Protein AF-A0A1I7VT46-F1 (afdb_monomer)

Organism: Loa loa (NCBI:txid7209)

Radius of gyration: 21.42 Å; Cα contacts (8 Å, |Δi|>4): 167; chains: 1; bounding box: 35×60×68 Å

Nearest PDB structures (foldseek):
  8or4-assembly1_E  TM=3.337E-01  e=1.269E-01  Homo sapiens
  5cew-assembly1_A  TM=6.149E-01  e=1.526E+00  Mycobacterium tuberculosis H37Rv
  3k9e-assembly1_A  TM=3.534E-01  e=1.626E+00  Escherichia coli O6
  3pl2-assembly1_B  TM=3.769E-01  e=2.541E+00  Corynebacterium glutamicum

Structure (mmCIF, N/CA/C/O backbone):
data_AF-A0A1I7VT46-F1
#
_entry.id   AF-A0A1I7VT46-F1
#
loop_
_atom_site.group_PDB
_atom_site.id
_atom_site.type_symbol
_atom_site.label_atom_id
_atom_site.label_alt_id
_atom_site.label_comp_id
_atom_site.label_asym_id
_atom_site.label_entity_id
_atom_site.label_seq_id
_atom_site.pdbx_PDB_ins_code
_atom_site.Cartn_x
_atom_site.Cartn_y
_atom_site.Cartn_z
_atom_site.occupancy
_atom_site.B_iso_or_equiv
_atom_site.auth_seq_id
_atom_site.auth_comp_id
_atom_site.auth_asym_id
_atom_site.auth_atom_id
_atom_site.pdbx_PDB_model_num
ATOM 1 N N . MET A 1 1 ? -5.551 48.303 52.248 1.00 39.03 1 MET A N 1
ATOM 2 C CA . MET A 1 1 ? -4.304 47.550 51.986 1.00 39.03 1 MET A CA 1
ATOM 3 C C . MET A 1 1 ? -4.508 46.116 52.467 1.00 39.03 1 MET A C 1
ATOM 5 O O . MET A 1 1 ? -5.071 45.956 53.541 1.00 39.03 1 MET A O 1
ATOM 9 N N . LYS A 1 2 ? -4.059 45.133 51.670 1.00 34.34 2 LYS A N 1
ATOM 10 C CA . LYS A 1 2 ? -4.226 43.661 51.768 1.00 34.34 2 LYS A CA 1
ATOM 11 C C . LYS A 1 2 ? -5.491 43.071 51.121 1.00 34.34 2 LYS A C 1
ATOM 13 O O . LYS A 1 2 ? -6.480 42.771 51.776 1.00 34.34 2 LYS A O 1
ATOM 18 N N . LEU A 1 3 ? -5.381 42.853 49.808 1.00 32.62 3 LEU A N 1
ATOM 19 C CA . LEU A 1 3 ? -6.110 41.829 49.060 1.00 32.62 3 LEU A CA 1
ATOM 20 C C . LEU A 1 3 ? -5.346 40.506 49.223 1.00 32.62 3 LEU A C 1
ATOM 22 O O . LEU A 1 3 ? -4.227 40.393 48.732 1.00 32.62 3 LEU A O 1
ATOM 26 N N . ASN A 1 4 ? -5.936 39.525 49.904 1.00 40.62 4 ASN A N 1
ATOM 27 C CA . ASN A 1 4 ? -5.492 38.129 49.879 1.00 40.62 4 ASN A CA 1
ATOM 28 C C . ASN A 1 4 ? -6.564 37.311 49.151 1.00 40.62 4 ASN A C 1
ATOM 30 O O . ASN A 1 4 ? -7.412 36.675 49.768 1.00 40.62 4 ASN A O 1
ATOM 34 N N . GLY A 1 5 ? -6.546 37.377 47.822 1.00 38.12 5 GLY A N 1
ATOM 35 C CA . GLY A 1 5 ? -7.282 36.464 46.957 1.00 38.12 5 GLY A CA 1
ATOM 36 C C . GLY A 1 5 ? -6.298 35.448 46.406 1.00 38.12 5 GLY A C 1
ATOM 37 O O . GLY A 1 5 ? -5.604 35.729 45.433 1.00 38.12 5 GLY A O 1
ATOM 38 N N . GLY A 1 6 ? -6.189 34.294 47.064 1.00 34.56 6 GLY A N 1
ATOM 39 C CA . GLY A 1 6 ? -5.425 33.168 46.546 1.00 34.56 6 GLY A CA 1
ATOM 40 C C . GLY A 1 6 ? -6.018 32.727 45.213 1.00 34.56 6 GLY A C 1
ATOM 41 O O . GLY A 1 6 ? -7.062 32.079 45.182 1.00 34.56 6 GLY A O 1
ATOM 42 N N . ASN A 1 7 ? -5.353 33.082 44.114 1.00 38.16 7 ASN A N 1
ATOM 43 C CA . ASN A 1 7 ? -5.620 32.504 42.807 1.00 38.16 7 ASN A CA 1
ATOM 44 C C . ASN A 1 7 ? -5.258 31.020 42.882 1.00 38.16 7 ASN A C 1
ATOM 46 O O . ASN A 1 7 ? -4.094 30.637 42.745 1.00 38.16 7 ASN A O 1
ATOM 50 N N . LYS A 1 8 ? -6.270 30.180 43.124 1.00 44.75 8 LYS A N 1
ATOM 51 C CA . LYS A 1 8 ? -6.210 28.757 42.803 1.00 44.75 8 LYS A CA 1
ATOM 52 C C . LYS A 1 8 ? -5.892 28.667 41.317 1.00 44.75 8 LYS A C 1
ATOM 54 O O . LYS A 1 8 ? -6.753 28.883 40.470 1.00 44.75 8 LYS A O 1
ATOM 59 N N . LYS A 1 9 ? -4.623 28.391 41.026 1.00 44.84 9 LYS A N 1
ATOM 60 C CA . LYS A 1 9 ? -4.156 27.898 39.737 1.00 44.84 9 LYS A CA 1
ATOM 61 C C . LYS A 1 9 ? -5.082 26.730 39.392 1.00 44.84 9 LYS A C 1
ATOM 63 O O . LYS A 1 9 ? -5.059 25.721 40.095 1.00 44.84 9 LYS A O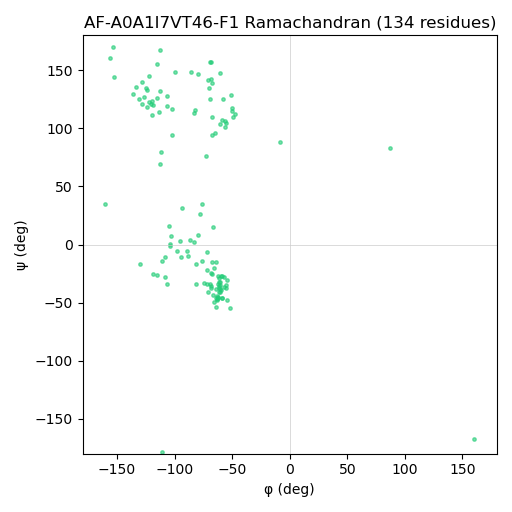 1
ATOM 68 N N . LEU A 1 10 ? -5.954 26.905 38.396 1.00 39.41 10 LEU A N 1
ATOM 69 C CA . LEU A 1 10 ? -6.647 25.783 37.779 1.00 39.41 10 LEU A CA 1
ATOM 70 C C . LEU A 1 10 ? -5.539 24.849 37.302 1.00 39.41 10 LEU A C 1
ATOM 72 O O . LEU A 1 10 ? -4.791 25.179 36.380 1.00 39.41 10 LEU A O 1
ATOM 76 N N . LEU A 1 11 ? -5.373 23.742 38.020 1.00 40.22 11 L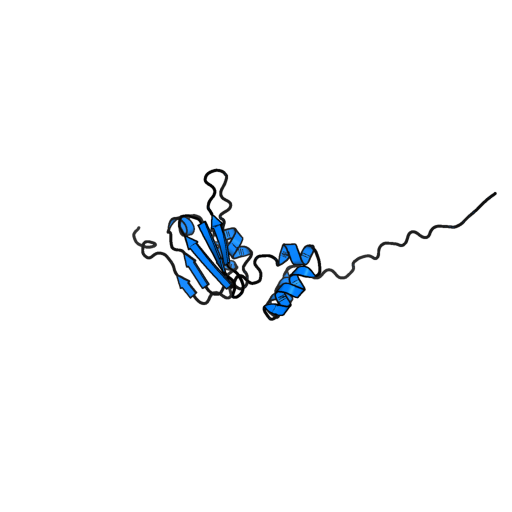EU A N 1
ATOM 77 C CA . LEU A 1 11 ? -4.582 22.619 37.565 1.00 40.22 11 LEU A CA 1
ATOM 78 C C . LEU A 1 11 ? -5.236 22.198 36.255 1.00 40.22 11 LEU A C 1
ATOM 80 O O . LEU A 1 11 ? -6.373 21.729 36.243 1.00 40.22 11 LEU A O 1
ATOM 84 N N . VAL A 1 12 ? -4.546 22.499 35.155 1.00 47.22 12 VAL A N 1
ATOM 85 C CA . VAL A 1 12 ? -4.816 21.923 33.843 1.00 47.22 12 VAL A CA 1
ATOM 86 C C . VAL A 1 12 ? -4.931 20.428 34.091 1.00 47.22 12 VAL A C 1
ATOM 88 O O . VAL A 1 12 ? -3.974 19.818 34.566 1.00 47.22 12 VAL A O 1
ATOM 91 N N . GLY A 1 13 ? -6.145 19.907 33.911 1.00 44.34 13 GLY A N 1
ATOM 92 C CA . GLY A 1 13 ? -6.470 18.527 34.219 1.00 44.34 13 GLY A CA 1
ATOM 93 C C . GLY A 1 13 ? -5.454 17.608 33.564 1.00 44.34 13 GLY A C 1
ATOM 94 O O . GLY A 1 13 ? -5.164 17.742 32.375 1.00 44.34 13 GLY A O 1
ATOM 95 N N . GLU A 1 14 ? -4.898 16.708 34.367 1.00 43.56 14 GLU A N 1
ATOM 96 C CA . GLU A 1 14 ? -4.127 15.573 33.887 1.00 43.56 14 GLU A CA 1
ATOM 97 C C . GLU A 1 14 ? -4.960 14.864 32.812 1.00 43.56 14 GLU A C 1
ATOM 99 O O . GLU A 1 14 ? -6.079 14.412 33.069 1.00 43.56 14 GLU A O 1
ATOM 104 N N . SER A 1 15 ? -4.460 14.827 31.577 1.00 53.44 15 SER A N 1
ATOM 105 C CA . SER A 1 15 ? -5.112 14.139 30.466 1.00 53.44 15 SER A CA 1
ATOM 106 C C . SER A 1 15 ? -4.971 12.623 30.646 1.00 53.44 15 SER A C 1
ATOM 108 O O . SER A 1 15 ? -4.156 11.984 29.986 1.00 53.44 15 SER A O 1
ATOM 110 N N . HIS A 1 16 ? -5.758 12.047 31.555 1.00 48.03 16 HIS A N 1
ATOM 111 C CA . HIS A 1 16 ? -5.786 10.615 31.900 1.00 48.03 16 HIS A CA 1
ATOM 112 C C . HIS A 1 16 ? -6.513 9.733 30.867 1.00 48.03 16 HIS A C 1
ATOM 114 O O . HIS A 1 16 ? -7.185 8.772 31.224 1.00 48.03 16 HIS A O 1
ATOM 120 N N . GLY A 1 17 ? -6.430 10.043 29.573 1.00 58.44 17 GLY A N 1
ATOM 121 C CA . GLY A 1 17 ? -7.267 9.352 28.584 1.00 58.44 17 GLY A CA 1
ATOM 122 C C . GLY A 1 17 ? -6.793 9.438 27.144 1.00 58.44 17 GLY A C 1
ATOM 123 O O . GLY A 1 17 ? -7.624 9.540 26.246 1.00 58.44 17 GLY A O 1
ATOM 124 N N . MET A 1 18 ? -5.481 9.447 26.903 1.00 73.75 18 MET A N 1
ATOM 125 C CA . MET A 1 18 ? -4.974 9.350 25.536 1.00 73.75 18 MET A CA 1
ATOM 126 C C . MET A 1 18 ? -4.953 7.875 25.121 1.00 73.75 18 MET A C 1
ATOM 128 O O . MET A 1 18 ? -4.252 7.073 25.732 1.00 73.75 18 MET A O 1
ATOM 132 N N . LEU A 1 19 ? -5.760 7.521 24.118 1.00 83.06 19 LEU A N 1
ATOM 133 C CA . LEU A 1 19 ? -5.673 6.218 23.455 1.00 83.06 19 LEU A CA 1
ATOM 134 C C . LEU A 1 19 ? -4.281 6.061 22.830 1.00 83.06 19 LEU A C 1
ATOM 136 O O . LEU A 1 19 ? -3.694 7.056 22.398 1.00 83.06 19 LEU A O 1
ATOM 140 N N . SER A 1 20 ? -3.766 4.831 22.775 1.00 86.56 20 SER A N 1
ATOM 141 C CA . SER A 1 20 ? -2.521 4.558 22.052 1.00 86.56 20 SER A CA 1
ATOM 142 C C . SER A 1 20 ? -2.731 4.710 20.544 1.00 86.56 20 SER A C 1
ATOM 144 O O . SER A 1 20 ? -3.860 4.584 20.061 1.00 86.56 20 SER A O 1
ATOM 146 N N . ASP A 1 21 ? -1.656 4.956 19.794 1.00 80.81 21 ASP A N 1
ATOM 147 C CA . ASP A 1 21 ? -1.724 5.088 18.334 1.00 80.81 21 ASP A CA 1
ATOM 148 C C . ASP A 1 21 ? -2.256 3.803 17.682 1.00 80.81 21 ASP A C 1
ATOM 150 O O . ASP A 1 21 ? -3.043 3.873 16.738 1.00 80.81 21 ASP A O 1
ATOM 154 N N . GLU A 1 22 ? -1.928 2.639 18.247 1.00 77.75 22 GLU A N 1
ATOM 155 C CA . GLU A 1 22 ? -2.454 1.339 17.818 1.00 77.75 22 GLU A CA 1
ATOM 156 C C . GLU A 1 22 ? -3.967 1.256 18.039 1.00 77.75 22 GLU A C 1
ATOM 158 O O . GLU A 1 22 ? -4.709 0.904 17.128 1.00 77.75 22 GLU A O 1
ATOM 163 N N . THR A 1 23 ? -4.450 1.667 19.216 1.00 85.06 23 THR A N 1
ATOM 164 C CA . THR A 1 23 ? -5.891 1.659 19.522 1.00 85.06 23 THR A CA 1
ATOM 165 C C . THR A 1 23 ? -6.654 2.627 18.615 1.00 85.06 23 THR A C 1
ATOM 167 O O . THR A 1 23 ? -7.772 2.355 18.175 1.00 85.06 23 THR A O 1
ATOM 170 N N . ILE A 1 24 ? -6.056 3.784 18.324 1.00 86.56 24 ILE A N 1
ATOM 171 C CA . ILE A 1 24 ? -6.618 4.772 17.403 1.00 86.56 24 ILE A CA 1
ATOM 172 C C . ILE A 1 24 ? -6.717 4.188 15.991 1.00 86.56 24 ILE A C 1
ATOM 174 O O . ILE A 1 24 ? -7.754 4.363 15.346 1.00 86.56 24 ILE A O 1
ATOM 178 N N . ALA A 1 25 ? -5.674 3.498 15.523 1.00 77.69 25 ALA A N 1
ATOM 179 C CA . ALA A 1 25 ? -5.670 2.826 14.229 1.00 77.69 25 ALA A CA 1
ATOM 180 C C . ALA A 1 25 ? -6.745 1.731 14.164 1.00 77.69 25 ALA A C 1
ATOM 182 O O . ALA A 1 25 ? -7.530 1.719 13.220 1.00 77.69 25 ALA A O 1
ATOM 183 N N . GLU A 1 26 ? -6.879 0.894 15.195 1.00 82.12 26 GLU A N 1
ATOM 184 C CA . GLU A 1 26 ? -7.921 -0.140 15.261 1.00 82.12 26 GLU A CA 1
ATOM 185 C C . GLU A 1 26 ? -9.335 0.451 15.172 1.00 82.12 26 GLU A C 1
ATOM 187 O O . GLU A 1 26 ? -10.158 -0.019 14.385 1.00 82.12 26 GLU A O 1
ATOM 192 N N . ILE A 1 27 ? -9.627 1.523 15.923 1.00 87.50 27 ILE A N 1
ATOM 193 C CA . ILE A 1 27 ? -10.917 2.229 15.821 1.00 87.50 27 ILE A CA 1
ATOM 194 C C . ILE A 1 27 ? -11.114 2.742 14.398 1.00 87.50 27 ILE A C 1
ATOM 196 O O . ILE A 1 27 ? -12.187 2.577 13.816 1.00 87.50 27 ILE A O 1
ATOM 200 N N . PHE A 1 28 ? -10.079 3.359 13.836 1.00 81.81 28 PHE A N 1
ATOM 201 C CA . PHE A 1 28 ? -10.116 3.932 12.503 1.00 81.81 28 PHE A CA 1
ATOM 202 C C . PHE A 1 28 ? -10.436 2.900 11.417 1.00 81.81 28 PHE A C 1
ATOM 204 O O . PHE A 1 28 ? -11.209 3.182 10.494 1.00 81.81 28 PHE A O 1
ATOM 211 N N . GLU A 1 29 ? -9.890 1.693 11.549 1.00 74.75 29 GLU A N 1
ATOM 212 C CA . GLU A 1 29 ? -10.136 0.574 10.643 1.00 74.75 29 GLU A CA 1
ATOM 213 C C . GLU A 1 29 ? -11.602 0.147 10.609 1.00 74.75 29 GL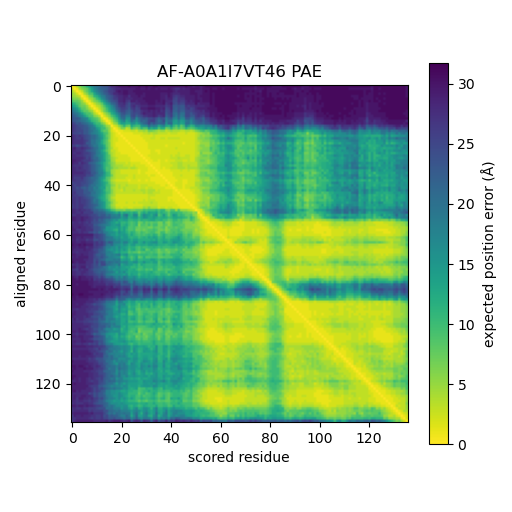U A C 1
ATOM 215 O O . GLU A 1 29 ? -12.119 -0.147 9.527 1.00 74.75 29 GLU A O 1
ATOM 220 N N . GLN A 1 30 ? -12.300 0.215 11.743 1.00 82.88 30 GLN A N 1
ATOM 221 C CA . GLN A 1 30 ? -13.717 -0.150 11.844 1.00 82.88 30 GLN A CA 1
ATOM 222 C C . GLN A 1 30 ? -14.673 0.904 11.260 1.00 82.88 30 GLN A C 1
ATOM 224 O O . GLN A 1 30 ? -15.850 0.615 11.041 1.00 82.88 30 GLN A O 1
ATOM 229 N N . LEU A 1 31 ? -14.202 2.128 11.001 1.00 79.94 31 LEU A N 1
ATOM 230 C CA . LEU A 1 31 ? -15.040 3.217 10.492 1.00 79.94 31 LEU A CA 1
ATOM 231 C C . LEU A 1 31 ? -15.280 3.110 8.983 1.00 79.94 31 LEU A C 1
ATOM 233 O O . LEU A 1 31 ? -14.383 2.741 8.219 1.00 79.94 31 LEU A O 1
ATOM 237 N N . ALA A 1 32 ? -16.455 3.543 8.519 1.00 74.69 32 ALA A N 1
ATOM 238 C CA . ALA A 1 32 ? -16.694 3.718 7.092 1.00 74.69 32 ALA A CA 1
ATOM 239 C C . ALA A 1 32 ? -15.855 4.892 6.535 1.00 74.69 32 ALA A C 1
ATOM 241 O O . ALA A 1 32 ? -15.549 5.842 7.264 1.00 74.69 32 ALA A O 1
ATOM 242 N N . PRO A 1 33 ? -15.555 4.938 5.221 1.00 68.19 33 PRO A N 1
ATOM 243 C CA . PRO A 1 33 ? -14.712 5.990 4.625 1.00 68.19 33 PRO A CA 1
ATOM 244 C C . PRO A 1 33 ? -15.168 7.436 4.907 1.00 68.19 33 PRO A C 1
ATOM 246 O O . PRO A 1 33 ? -14.373 8.376 4.998 1.00 68.19 33 PRO A O 1
ATOM 249 N N . LYS A 1 34 ? -16.480 7.654 5.062 1.00 69.94 34 LYS A N 1
ATOM 250 C CA . LYS A 1 34 ? -17.032 8.975 5.402 1.00 69.94 34 LYS A CA 1
ATOM 251 C C . LYS A 1 34 ? -16.745 9.375 6.853 1.00 69.94 34 LYS A C 1
ATOM 253 O O . LYS A 1 34 ? -16.574 10.559 7.137 1.00 69.94 34 LYS A O 1
ATOM 258 N N . GLU A 1 35 ? -16.720 8.406 7.757 1.00 81.19 35 GLU A N 1
ATOM 259 C CA . GLU A 1 35 ? -16.482 8.598 9.190 1.00 81.19 35 GLU A CA 1
ATOM 260 C C . GLU A 1 35 ? -14.992 8.719 9.481 1.00 81.19 35 GLU A C 1
ATOM 262 O O . GLU A 1 35 ? -14.611 9.549 10.299 1.00 81.19 35 GLU A O 1
ATOM 267 N N . ARG A 1 36 ? -14.154 8.007 8.724 1.00 79.81 36 ARG A N 1
ATOM 268 C CA . ARG A 1 36 ? -12.694 8.137 8.737 1.00 79.81 36 ARG A CA 1
ATOM 269 C C . ARG A 1 36 ? -12.237 9.578 8.557 1.00 79.81 36 ARG A C 1
ATOM 271 O O . ARG A 1 36 ? -11.598 10.132 9.439 1.00 79.81 36 ARG A O 1
ATOM 278 N N . ALA A 1 37 ? -12.679 10.245 7.492 1.00 74.44 37 ALA A N 1
ATOM 279 C CA . ALA A 1 37 ? -12.339 11.653 7.275 1.00 74.44 37 ALA A CA 1
ATOM 280 C C . ALA A 1 37 ? -12.751 12.565 8.446 1.00 74.44 37 ALA A C 1
ATOM 282 O O . ALA A 1 37 ? -12.032 13.503 8.776 1.00 74.44 37 ALA A O 1
ATOM 283 N N . ARG A 1 38 ? -13.894 12.289 9.092 1.00 81.44 38 ARG A N 1
ATOM 284 C CA . ARG A 1 38 ? -14.351 13.046 10.269 1.00 81.44 38 ARG A CA 1
ATOM 285 C C . ARG A 1 38 ? -13.495 12.750 11.494 1.00 81.44 38 ARG A C 1
ATOM 287 O O . ARG A 1 38 ? -13.174 13.672 12.232 1.00 81.44 38 ARG A O 1
ATOM 294 N N . PHE A 1 39 ? -13.128 11.491 11.694 1.00 85.25 39 PHE A N 1
ATOM 295 C CA . PHE A 1 39 ? -12.307 11.049 12.811 1.00 85.25 39 PHE A CA 1
ATOM 296 C C . PHE A 1 39 ? -10.885 11.613 12.723 1.00 85.25 39 PHE A C 1
ATOM 298 O O . PHE A 1 39 ? -10.385 12.166 13.701 1.00 85.25 39 PHE A O 1
ATOM 305 N N . SER A 1 40 ? -10.282 11.605 11.531 1.00 81.00 40 SER A N 1
ATOM 306 C CA . SER A 1 40 ? -8.951 12.172 11.290 1.00 81.00 40 SER A CA 1
ATOM 307 C C . SER A 1 40 ? -8.866 13.665 11.612 1.00 81.00 40 SER A C 1
ATOM 309 O O . SER A 1 40 ? -7.802 14.145 11.965 1.00 81.00 40 SER A O 1
ATOM 311 N N . VAL A 1 41 ? -9.956 14.432 11.527 1.00 83.69 41 VAL A N 1
ATOM 312 C CA . VAL A 1 41 ? -9.918 15.888 11.779 1.00 83.69 41 VAL A CA 1
ATOM 313 C C . VAL A 1 41 ? -10.297 16.286 13.209 1.00 83.69 41 VAL A C 1
ATOM 315 O O . VAL A 1 41 ? -10.344 17.479 13.504 1.00 83.69 41 VAL A O 1
ATOM 318 N N . ILE A 1 42 ? -10.556 15.327 14.108 1.00 87.69 42 ILE A N 1
ATOM 319 C CA . ILE A 1 42 ? -10.983 15.615 15.492 1.00 87.69 42 ILE A CA 1
ATOM 320 C C . ILE A 1 42 ? -9.930 16.436 16.245 1.00 87.69 42 ILE A C 1
ATOM 322 O O . ILE A 1 42 ? -10.272 17.346 17.000 1.00 87.69 42 ILE A O 1
ATOM 326 N N . ASN A 1 43 ? -8.647 16.124 16.065 1.00 87.31 43 ASN A N 1
ATOM 327 C CA . ASN A 1 43 ? -7.556 16.881 16.667 1.00 87.31 43 ASN A CA 1
ATOM 328 C C . ASN A 1 43 ? -6.272 16.761 15.833 1.00 87.31 43 ASN A C 1
ATOM 330 O O . ASN A 1 43 ? -6.180 15.947 14.917 1.00 87.31 43 ASN A O 1
ATOM 334 N N . LYS A 1 44 ? -5.262 17.574 16.169 1.00 82.94 44 LYS A N 1
ATOM 335 C CA . LYS A 1 44 ? -3.987 17.616 15.439 1.00 82.94 44 LYS A CA 1
ATOM 336 C C . LYS A 1 44 ? -3.224 16.285 15.475 1.00 82.94 44 LYS A C 1
ATOM 338 O O . LYS A 1 44 ? -2.555 15.968 14.500 1.00 82.94 44 LYS A O 1
ATOM 343 N N . HIS A 1 45 ? -3.316 15.531 16.572 1.00 86.12 45 HIS A N 1
ATOM 344 C CA . HIS A 1 45 ? -2.680 14.215 16.691 1.00 86.12 45 HIS A CA 1
ATOM 345 C C . HIS A 1 45 ? -3.289 13.234 15.689 1.00 86.12 45 HIS A C 1
ATOM 347 O O . HIS A 1 45 ? -2.580 12.727 14.832 1.00 86.12 45 HIS A O 1
ATOM 353 N N . LEU A 1 46 ? -4.616 13.088 15.704 1.00 85.12 46 LEU A N 1
ATOM 354 C CA . LEU A 1 46 ? -5.367 12.248 14.768 1.00 85.12 46 LEU A CA 1
ATOM 355 C C . LEU A 1 46 ? -5.183 12.689 13.318 1.00 85.12 46 LEU A C 1
ATOM 357 O O . LEU A 1 46 ? -5.034 11.850 12.437 1.00 85.12 46 LEU A O 1
ATOM 361 N N . TYR A 1 47 ? -5.126 13.995 13.068 1.00 80.69 47 TYR A N 1
ATOM 362 C CA . TYR A 1 47 ? -4.881 14.512 11.727 1.00 80.69 47 TYR A CA 1
ATOM 363 C C . TYR A 1 47 ? -3.506 14.094 11.226 1.00 80.69 47 TYR A C 1
ATOM 365 O O . TYR A 1 47 ? -3.389 13.588 10.120 1.00 80.6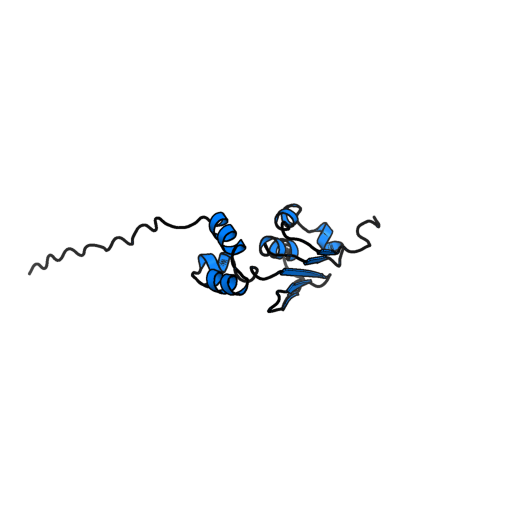9 47 TYR A O 1
ATOM 373 N N . ASN A 1 48 ? -2.469 14.248 12.043 1.00 77.81 48 ASN A N 1
ATOM 374 C CA . ASN A 1 48 ? -1.120 13.854 11.649 1.00 77.81 48 ASN A CA 1
ATOM 375 C C . ASN A 1 48 ? -0.956 12.334 11.549 1.00 77.81 48 ASN A C 1
ATOM 377 O O . ASN A 1 48 ? -0.193 11.868 10.710 1.00 77.81 48 ASN A O 1
ATOM 381 N N . LEU A 1 49 ? -1.653 11.583 12.402 1.00 76.19 49 LEU A N 1
ATOM 382 C CA . LEU A 1 49 ? -1.596 10.126 12.439 1.00 76.19 49 LEU A CA 1
ATOM 383 C C . LEU A 1 49 ? -2.363 9.490 11.268 1.00 76.19 49 LEU A C 1
ATOM 385 O O . LEU A 1 49 ? -1.960 8.444 10.775 1.00 76.19 49 LEU A O 1
ATOM 389 N N . LEU A 1 50 ? -3.458 10.111 10.810 1.00 77.25 50 LEU A N 1
ATOM 390 C CA . LEU A 1 50 ? -4.417 9.484 9.890 1.00 77.25 50 LEU A CA 1
ATOM 391 C C . LEU A 1 50 ? -4.563 10.214 8.538 1.00 77.25 50 LEU A C 1
ATOM 393 O O . LEU A 1 50 ? -4.948 9.601 7.545 1.00 77.25 50 LEU A O 1
ATOM 397 N N . HIS A 1 51 ? -4.297 11.517 8.435 1.00 68.12 51 HIS A N 1
ATOM 398 C CA . HIS A 1 51 ? -4.414 12.306 7.194 1.00 68.12 51 HIS A CA 1
ATOM 399 C C . HIS A 1 51 ? -3.029 12.497 6.543 1.00 68.12 51 HIS A C 1
ATOM 401 O O . HIS A 1 51 ? -2.050 12.647 7.270 1.00 68.12 51 HIS A O 1
ATOM 407 N N . PRO A 1 52 ? -2.872 12.585 5.201 1.00 60.16 52 PRO A N 1
ATOM 408 C CA . PRO A 1 52 ? -3.830 12.443 4.087 1.00 60.16 52 PRO A CA 1
ATOM 409 C C . PRO A 1 52 ? -4.057 11.008 3.588 1.00 60.16 52 PRO A C 1
ATOM 411 O O . PRO A 1 52 ? -4.753 10.810 2.602 1.00 60.16 52 PRO A O 1
ATOM 414 N N . TRP A 1 53 ? -3.457 10.007 4.219 1.00 65.19 53 TRP A N 1
ATOM 415 C CA . TRP A 1 53 ? -3.281 8.685 3.610 1.00 65.19 53 TRP A CA 1
ATOM 416 C C . TRP A 1 53 ? -4.374 7.666 3.954 1.00 65.19 53 TRP A C 1
ATOM 418 O O . TRP A 1 53 ? -4.486 6.621 3.319 1.00 65.19 53 TRP A O 1
ATOM 428 N N . SER A 1 54 ? -5.226 7.993 4.922 1.00 64.75 54 SER A N 1
ATOM 429 C CA . SER A 1 54 ? -6.271 7.115 5.458 1.00 64.75 54 SER A CA 1
ATOM 430 C C . SER A 1 54 ? -7.288 6.563 4.464 1.00 64.75 54 SER A C 1
ATOM 432 O O . SER A 1 54 ? -7.872 5.512 4.717 1.00 64.75 54 SER A O 1
ATOM 434 N N . ASP A 1 55 ? -7.559 7.275 3.375 1.00 75.88 55 ASP A N 1
ATOM 435 C CA . ASP A 1 55 ? -8.520 6.820 2.367 1.00 75.88 55 ASP A CA 1
ATOM 436 C C . ASP A 1 55 ? -7.835 6.276 1.114 1.00 75.88 55 ASP A C 1
ATOM 438 O O . ASP A 1 55 ? -8.518 5.861 0.175 1.00 75.88 55 ASP A O 1
ATOM 442 N N . ILE A 1 56 ? -6.500 6.300 1.066 1.00 86.00 56 ILE A N 1
ATOM 443 C CA . ILE A 1 56 ? -5.754 5.782 -0.073 1.00 86.00 56 ILE A CA 1
ATOM 444 C C . ILE A 1 56 ? -5.946 4.270 -0.110 1.00 86.00 56 ILE A C 1
ATOM 446 O O . ILE A 1 56 ? -5.442 3.527 0.729 1.00 86.00 56 ILE A O 1
ATOM 450 N N . ASN A 1 57 ? -6.700 3.822 -1.109 1.00 88.31 57 ASN A N 1
ATOM 451 C CA . ASN A 1 57 ? -6.985 2.414 -1.347 1.00 88.31 57 ASN A CA 1
ATOM 452 C C . ASN A 1 57 ? -6.243 1.882 -2.582 1.00 88.31 57 ASN A C 1
ATOM 454 O O . ASN A 1 57 ? -6.196 0.667 -2.795 1.00 88.31 57 ASN A O 1
ATOM 458 N N . ARG A 1 58 ? -5.636 2.762 -3.389 1.00 93.31 58 ARG A N 1
ATOM 459 C CA . ARG A 1 58 ? -4.874 2.402 -4.589 1.00 93.31 58 ARG A CA 1
ATOM 460 C C . ARG A 1 58 ? -3.576 3.203 -4.660 1.00 93.31 58 ARG A C 1
ATOM 462 O O . ARG A 1 58 ? -3.601 4.429 -4.587 1.00 93.31 58 ARG A O 1
ATOM 469 N N . ILE A 1 59 ? -2.454 2.522 -4.871 1.00 93.25 59 ILE A N 1
ATOM 470 C CA . ILE A 1 59 ? -1.154 3.148 -5.141 1.00 93.25 59 ILE A CA 1
ATOM 471 C C . ILE A 1 59 ? -0.598 2.608 -6.451 1.00 93.25 59 ILE A C 1
ATOM 473 O O . ILE A 1 59 ? -0.575 1.399 -6.679 1.00 93.25 59 ILE A O 1
ATOM 477 N N . THR A 1 60 ? -0.125 3.509 -7.306 1.00 94.12 60 THR A N 1
ATOM 478 C CA . THR A 1 60 ? 0.573 3.167 -8.545 1.00 94.12 60 THR A CA 1
ATOM 479 C C . THR A 1 60 ? 1.941 3.836 -8.566 1.00 94.12 60 THR A C 1
ATOM 481 O O . THR A 1 60 ? 2.039 5.056 -8.540 1.00 94.12 60 THR A O 1
ATOM 484 N N . ALA A 1 61 ? 3.008 3.048 -8.616 1.00 92.06 61 ALA A N 1
ATOM 485 C CA . ALA A 1 61 ? 4.381 3.516 -8.688 1.00 92.06 61 ALA A CA 1
ATOM 486 C C . ALA A 1 61 ? 4.921 3.394 -10.117 1.00 92.06 61 ALA A C 1
ATOM 488 O O . ALA A 1 61 ? 5.085 2.295 -10.655 1.00 92.06 61 ALA A O 1
ATOM 489 N N . HIS A 1 62 ? 5.251 4.535 -10.712 1.00 89.19 62 HIS A N 1
ATOM 490 C CA . HIS A 1 62 ? 5.860 4.657 -12.033 1.00 89.19 62 HIS A CA 1
ATOM 491 C C . HIS A 1 62 ? 7.289 5.189 -11.920 1.00 89.19 62 HIS A C 1
ATOM 493 O O . HIS A 1 62 ? 7.694 5.730 -10.896 1.00 89.19 62 HIS A O 1
ATOM 499 N N . LYS A 1 63 ? 8.072 5.115 -12.998 1.00 84.00 63 LYS A N 1
ATOM 500 C CA . LYS A 1 63 ? 9.463 5.605 -12.999 1.00 84.00 63 LYS A CA 1
ATOM 501 C C . LYS A 1 63 ? 9.600 7.077 -12.563 1.00 84.00 63 LYS A C 1
ATOM 503 O O . LYS A 1 63 ? 10.569 7.444 -11.906 1.00 84.00 63 LYS A O 1
ATOM 508 N N . VAL A 1 64 ? 8.622 7.910 -12.912 1.00 84.06 64 VAL A N 1
ATOM 509 C CA . VAL A 1 64 ? 8.638 9.362 -12.662 1.00 84.06 64 VAL A CA 1
ATOM 510 C C . VAL A 1 64 ? 8.058 9.773 -11.303 1.00 84.06 64 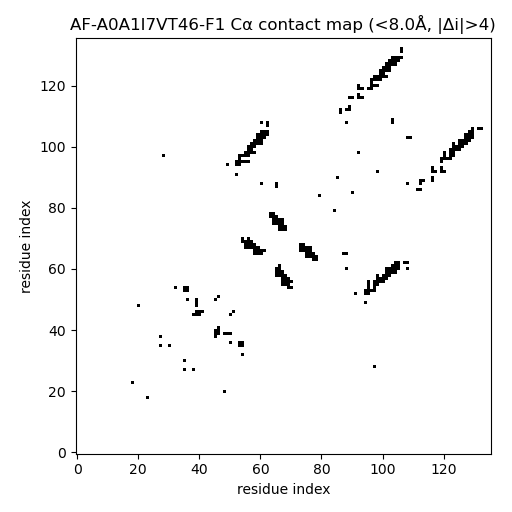VAL A C 1
ATOM 512 O O . VAL A 1 64 ? 8.198 10.931 -10.912 1.00 84.06 64 VAL A O 1
ATOM 515 N N . GLY A 1 65 ? 7.430 8.854 -10.567 1.00 88.69 65 GLY A N 1
ATOM 516 C CA . GLY A 1 65 ? 6.748 9.174 -9.316 1.00 88.69 65 GLY A CA 1
ATOM 517 C C . GLY A 1 65 ? 5.719 8.129 -8.894 1.00 88.69 65 GLY A C 1
ATOM 518 O O . GLY A 1 65 ? 5.660 7.031 -9.445 1.00 88.69 65 GLY A O 1
ATOM 519 N N . ILE A 1 66 ? 4.896 8.485 -7.914 1.00 91.25 66 ILE A N 1
ATOM 520 C CA . ILE A 1 66 ? 3.803 7.655 -7.407 1.00 91.25 66 ILE A CA 1
ATOM 521 C C . ILE A 1 66 ? 2.468 8.391 -7.537 1.00 91.25 66 ILE A C 1
ATOM 523 O O . ILE A 1 66 ? 2.393 9.604 -7.357 1.00 91.25 66 ILE A O 1
ATOM 527 N N . VAL A 1 67 ? 1.414 7.642 -7.825 1.00 92.31 67 VAL A N 1
ATOM 528 C CA . VAL A 1 67 ? 0.025 8.093 -7.845 1.00 92.31 67 VAL A CA 1
ATOM 529 C C . VAL A 1 67 ? -0.703 7.406 -6.704 1.00 92.31 67 VAL A C 1
ATOM 531 O O . VAL A 1 67 ? -0.601 6.192 -6.524 1.00 92.31 67 VAL A O 1
ATOM 534 N N . LEU A 1 68 ? -1.437 8.190 -5.935 1.00 91.12 68 LEU A N 1
ATOM 535 C CA . LEU A 1 68 ? -2.168 7.776 -4.751 1.00 91.12 68 LEU A CA 1
ATOM 536 C C . LEU A 1 68 ? -3.628 8.091 -5.010 1.00 91.12 68 LEU A C 1
ATOM 538 O O . LEU A 1 68 ? -3.973 9.241 -5.278 1.00 91.12 68 LEU A O 1
ATOM 542 N N . ALA A 1 69 ? -4.482 7.085 -4.960 1.00 90.75 69 ALA A N 1
ATOM 543 C CA . ALA A 1 69 ? -5.891 7.256 -5.237 1.00 90.75 69 ALA A CA 1
ATOM 544 C C . ALA A 1 69 ? -6.740 6.679 -4.109 1.00 90.75 69 ALA A 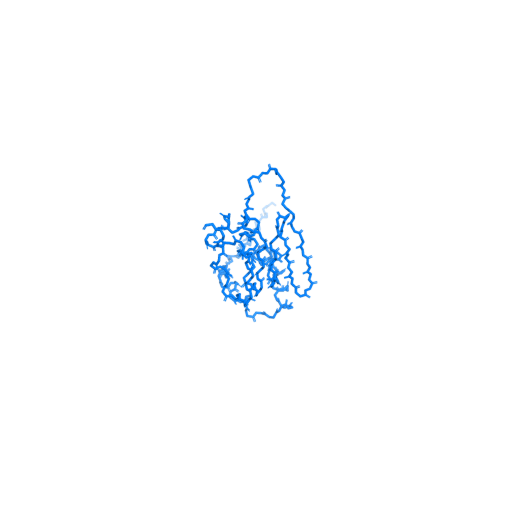C 1
ATOM 546 O O . ALA A 1 69 ? -6.468 5.609 -3.559 1.00 90.75 69 ALA A O 1
ATOM 547 N N . SER A 1 70 ? -7.790 7.425 -3.800 1.00 85.31 70 SER A N 1
ATOM 548 C CA . SER A 1 70 ? -8.961 6.965 -3.071 1.00 85.31 70 SER A CA 1
ATOM 549 C C . SER A 1 70 ? -10.151 6.928 -4.030 1.00 85.31 70 SER A C 1
ATOM 551 O O . SER A 1 70 ? -10.042 7.295 -5.202 1.00 85.31 70 SER A O 1
ATOM 553 N N . ASP A 1 71 ? -11.330 6.565 -3.536 1.00 78.75 71 ASP A N 1
ATOM 554 C CA . ASP A 1 71 ? -12.566 6.712 -4.316 1.00 78.75 71 ASP A CA 1
ATOM 555 C C . ASP A 1 71 ? -13.008 8.182 -4.475 1.00 78.75 71 ASP A C 1
ATOM 557 O O . ASP A 1 71 ? -13.973 8.464 -5.182 1.00 78.75 71 ASP A O 1
ATOM 561 N N . ARG A 1 72 ? -12.330 9.130 -3.812 1.00 75.38 72 ARG A N 1
ATOM 562 C CA . ARG A 1 72 ? -12.712 10.552 -3.780 1.00 75.38 72 ARG A CA 1
ATOM 563 C C . ARG A 1 72 ? -11.714 11.487 -4.445 1.00 75.38 72 ARG A C 1
ATOM 565 O O . ARG A 1 72 ? -12.101 12.577 -4.854 1.00 75.38 72 ARG A O 1
ATOM 572 N N . TYR A 1 73 ? -10.442 11.112 -4.500 1.00 78.81 73 TYR A N 1
ATOM 573 C CA . TYR A 1 73 ? -9.387 11.980 -5.008 1.00 78.81 73 TYR A CA 1
ATOM 574 C C . TYR A 1 73 ? -8.185 11.180 -5.498 1.00 78.81 73 TYR A C 1
ATOM 576 O O . TYR A 1 73 ? -7.979 10.026 -5.117 1.00 78.81 73 TYR A O 1
ATOM 584 N N . ILE A 1 74 ? -7.384 11.846 -6.326 1.00 87.25 74 ILE A N 1
ATOM 585 C CA . ILE A 1 74 ? -6.121 11.358 -6.868 1.00 87.25 74 ILE A CA 1
ATOM 586 C C . ILE A 1 74 ? -5.048 12.391 -6.525 1.00 87.25 74 ILE A C 1
ATOM 588 O O . ILE A 1 74 ? -5.270 13.593 -6.679 1.00 87.25 74 ILE A O 1
ATOM 592 N N . LEU A 1 75 ? -3.901 11.921 -6.050 1.00 87.25 75 LEU A N 1
ATOM 593 C CA . LEU A 1 75 ? -2.728 12.722 -5.729 1.00 87.25 75 LEU A CA 1
ATOM 594 C C . LEU A 1 75 ? -1.511 12.147 -6.453 1.00 87.25 75 LEU A C 1
ATOM 596 O O . LEU A 1 75 ? -1.196 10.967 -6.313 1.00 87.25 75 LEU A O 1
ATOM 600 N N . GLU A 1 76 ? -0.803 12.994 -7.190 1.00 89.31 76 GLU A N 1
ATOM 601 C CA . GLU A 1 76 ? 0.419 12.620 -7.897 1.00 89.31 76 GLU A CA 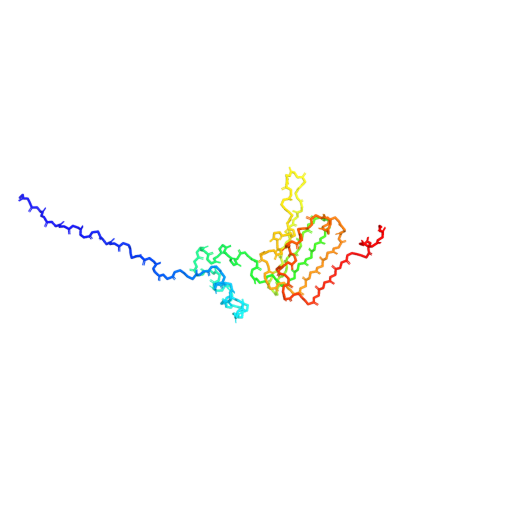1
ATOM 602 C C . GLU A 1 76 ? 1.641 13.212 -7.198 1.00 89.31 76 GLU A C 1
ATOM 604 O O . GLU A 1 76 ? 1.725 14.417 -6.948 1.00 89.31 76 GLU A O 1
ATOM 609 N N . VAL A 1 77 ? 2.615 12.361 -6.893 1.00 87.19 77 VAL A N 1
ATOM 610 C CA . VAL A 1 77 ? 3.860 12.738 -6.227 1.00 87.19 77 VAL A CA 1
ATOM 611 C C . VAL A 1 77 ? 5.024 12.392 -7.144 1.00 87.19 77 VAL A C 1
ATOM 613 O O . VAL A 1 77 ? 5.350 11.228 -7.362 1.00 87.19 77 VAL A O 1
ATOM 616 N N . HIS A 1 78 ? 5.684 13.423 -7.659 1.00 85.62 78 HIS A N 1
ATOM 617 C CA . HIS A 1 78 ? 6.788 13.282 -8.602 1.00 85.62 78 HIS A CA 1
ATOM 618 C C . HIS A 1 78 ? 8.129 13.076 -7.887 1.00 85.62 78 HIS A C 1
ATOM 620 O O . HIS A 1 78 ? 8.365 13.601 -6.789 1.00 85.62 78 HIS A O 1
ATOM 626 N N . ASN A 1 79 ? 9.034 12.322 -8.511 1.00 76.19 79 ASN A N 1
ATOM 627 C CA . ASN A 1 79 ? 10.406 12.166 -8.034 1.00 76.19 79 ASN A CA 1
ATOM 628 C C . ASN A 1 79 ? 11.184 13.477 -8.216 1.00 76.19 79 ASN A C 1
ATOM 630 O O . ASN A 1 79 ? 11.091 14.135 -9.248 1.00 76.19 79 ASN A O 1
ATOM 634 N N . THR A 1 80 ? 11.930 13.880 -7.189 1.00 70.12 80 THR A N 1
ATOM 635 C CA . THR A 1 80 ? 12.700 15.130 -7.180 1.00 70.12 80 THR A CA 1
ATOM 636 C C . THR A 1 80 ? 14.163 14.762 -7.325 1.00 70.12 80 THR A C 1
ATOM 638 O O . THR A 1 80 ? 14.698 14.083 -6.462 1.00 70.12 80 THR A O 1
ATOM 641 N N . THR A 1 81 ? 14.821 15.227 -8.379 1.00 59.78 81 THR A N 1
ATOM 642 C CA . THR A 1 81 ? 16.172 14.816 -8.808 1.00 59.78 81 THR A CA 1
ATOM 643 C C . THR A 1 81 ? 17.332 15.200 -7.866 1.00 59.78 81 THR A C 1
ATOM 645 O O . THR A 1 81 ? 18.482 15.162 -8.290 1.00 59.78 81 THR A O 1
ATOM 648 N N . GLY A 1 82 ? 17.087 15.594 -6.607 1.00 52.72 82 GLY A N 1
ATOM 649 C CA . GLY A 1 82 ? 18.037 16.432 -5.858 1.00 52.72 82 GLY A CA 1
ATOM 650 C C . GLY A 1 82 ? 18.471 16.037 -4.443 1.00 52.72 82 GLY A C 1
ATOM 651 O O . GLY A 1 82 ? 19.466 16.592 -3.985 1.00 52.72 82 GLY A O 1
ATOM 652 N N . LYS A 1 83 ? 17.800 15.149 -3.702 1.00 45.56 83 LYS A N 1
ATOM 653 C CA . LYS A 1 83 ? 18.189 14.824 -2.310 1.00 45.56 83 LYS A CA 1
ATOM 654 C C . LYS A 1 83 ? 17.753 13.418 -1.945 1.00 45.56 83 LYS A C 1
ATOM 656 O O . LYS A 1 83 ? 16.674 13.039 -2.372 1.00 45.56 83 LYS A O 1
ATOM 661 N N . THR A 1 84 ? 18.583 12.734 -1.140 1.00 49.25 84 THR A N 1
ATOM 662 C CA . THR A 1 84 ? 18.308 11.489 -0.391 1.00 49.25 84 THR A CA 1
ATOM 663 C C . THR A 1 84 ? 16.835 11.111 -0.458 1.00 49.25 84 THR A C 1
ATOM 665 O O . THR A 1 84 ? 16.040 11.581 0.360 1.00 49.25 84 THR A O 1
ATOM 668 N N . ASP A 1 85 ? 16.479 10.355 -1.499 1.00 52.25 85 ASP A N 1
ATOM 669 C CA . ASP A 1 85 ? 15.104 9.966 -1.763 1.00 52.25 85 ASP A CA 1
ATOM 670 C C . ASP A 1 85 ? 14.702 9.026 -0.631 1.00 52.25 85 ASP A C 1
ATOM 672 O O . ASP A 1 85 ? 14.963 7.824 -0.666 1.00 52.25 85 ASP A O 1
ATOM 676 N N . VAL A 1 86 ? 14.084 9.579 0.418 1.00 58.94 86 VAL A N 1
ATOM 677 C CA . VAL A 1 86 ? 13.212 8.786 1.280 1.00 58.94 86 VAL A CA 1
ATOM 678 C C . VAL A 1 86 ? 12.279 8.095 0.307 1.00 58.94 86 VAL A C 1
ATOM 680 O O . VAL A 1 86 ? 11.573 8.787 -0.429 1.00 58.94 86 VAL A O 1
ATOM 683 N N . ASN A 1 87 ? 12.358 6.766 0.228 1.00 76.56 87 ASN A N 1
ATOM 684 C CA . ASN A 1 87 ? 11.623 6.019 -0.775 1.00 76.56 87 ASN A CA 1
ATOM 685 C C . ASN A 1 87 ? 10.137 6.377 -0.636 1.00 76.56 87 ASN A C 1
ATOM 687 O O . ASN A 1 87 ? 9.470 5.979 0.322 1.00 76.56 87 ASN A O 1
ATOM 691 N N . LYS A 1 88 ? 9.645 7.206 -1.564 1.00 82.12 88 LYS A N 1
ATOM 692 C CA . LYS A 1 88 ? 8.310 7.806 -1.493 1.00 82.12 88 LYS A CA 1
ATOM 693 C C . LYS A 1 88 ? 7.247 6.722 -1.499 1.00 82.12 88 LYS A C 1
ATOM 695 O O . LYS A 1 88 ? 6.231 6.878 -0.831 1.00 82.12 88 LYS A O 1
ATOM 700 N N . LEU A 1 89 ? 7.520 5.615 -2.190 1.00 86.69 89 LEU A N 1
ATOM 701 C CA . LEU A 1 89 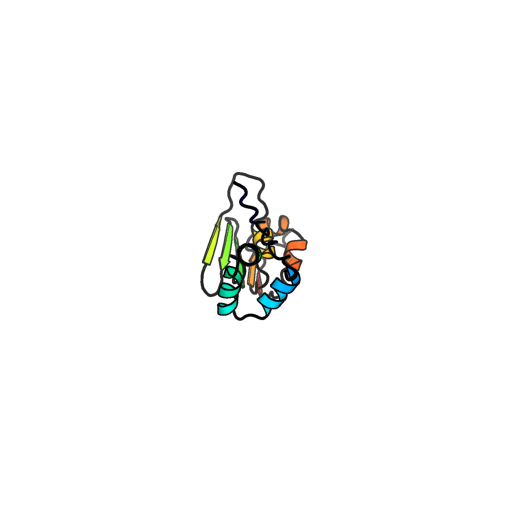? 6.674 4.436 -2.176 1.00 86.69 89 LEU A CA 1
ATOM 702 C C . LEU A 1 89 ? 6.655 3.790 -0.787 1.00 86.69 89 LEU A C 1
ATOM 704 O O . LEU A 1 89 ? 5.572 3.588 -0.258 1.00 86.69 89 LEU A O 1
ATOM 708 N N . THR A 1 90 ? 7.810 3.546 -0.159 1.00 86.31 90 THR A N 1
ATOM 709 C CA . THR A 1 90 ? 7.873 3.020 1.222 1.00 86.31 90 THR A CA 1
ATOM 710 C C . THR A 1 90 ? 7.082 3.898 2.194 1.00 86.31 90 THR A C 1
ATOM 712 O O . THR A 1 90 ? 6.268 3.392 2.960 1.00 86.31 90 THR A O 1
ATOM 715 N N . SER A 1 91 ? 7.274 5.219 2.138 1.00 82.88 91 SER A N 1
ATOM 716 C CA . SER A 1 91 ? 6.535 6.155 2.994 1.00 82.88 91 SER A CA 1
ATOM 717 C C . SER A 1 91 ? 5.030 6.112 2.717 1.00 82.88 91 SER A C 1
ATOM 719 O O . SER A 1 91 ? 4.230 6.008 3.643 1.00 82.88 91 SER A O 1
ATOM 721 N N . ALA A 1 92 ? 4.622 6.133 1.447 1.00 85.62 92 ALA A N 1
ATOM 722 C CA . ALA A 1 92 ? 3.213 6.053 1.082 1.00 85.62 92 ALA A CA 1
ATOM 723 C C . ALA A 1 92 ? 2.565 4.743 1.551 1.00 85.62 92 ALA A C 1
ATOM 725 O O . ALA A 1 92 ? 1.447 4.773 2.057 1.00 85.62 92 ALA A O 1
ATOM 726 N N . LEU A 1 93 ? 3.270 3.616 1.432 1.00 86.31 93 LEU A N 1
ATOM 727 C CA . LEU A 1 93 ? 2.804 2.306 1.887 1.00 86.31 93 LEU A CA 1
ATOM 728 C C . LEU A 1 93 ? 2.606 2.261 3.401 1.00 86.31 93 LEU A C 1
ATOM 730 O O . LEU A 1 93 ? 1.537 1.863 3.852 1.00 86.31 93 LEU A O 1
ATOM 734 N N . HIS A 1 94 ? 3.579 2.748 4.175 1.00 82.25 94 HIS A N 1
ATOM 735 C CA . HIS A 1 94 ? 3.460 2.806 5.635 1.00 82.25 94 HIS A CA 1
ATOM 736 C C . HIS A 1 94 ? 2.289 3.665 6.107 1.00 82.25 94 HIS A C 1
ATOM 738 O O . HIS A 1 94 ? 1.687 3.372 7.134 1.00 82.25 94 HIS A O 1
ATOM 744 N N . ASN A 1 95 ? 1.951 4.712 5.357 1.00 78.50 95 ASN A N 1
ATOM 745 C CA . ASN A 1 95 ? 0.848 5.586 5.720 1.00 78.50 95 ASN A CA 1
ATOM 746 C C . ASN A 1 95 ? -0.507 5.134 5.144 1.00 78.50 95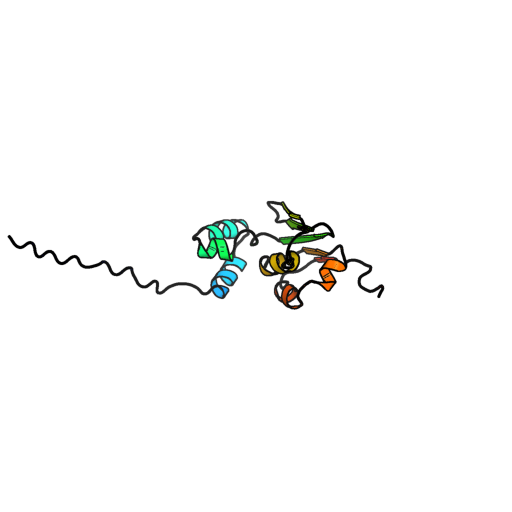 ASN A C 1
ATOM 748 O O . ASN A 1 95 ? -1.521 5.733 5.485 1.00 78.50 95 ASN A O 1
ATOM 752 N N . SER A 1 96 ? -0.565 4.097 4.300 1.00 83.00 96 SER A N 1
ATOM 753 C CA . SER A 1 96 ? -1.798 3.670 3.613 1.00 83.00 96 SER A CA 1
ATOM 754 C C . SER A 1 96 ? -2.292 2.298 4.104 1.00 83.00 96 SER A C 1
ATOM 756 O O . SER A 1 96 ? -2.274 1.337 3.333 1.00 83.00 96 SER A O 1
ATOM 758 N N . PRO A 1 97 ? -2.785 2.176 5.354 1.00 77.12 97 PRO A N 1
ATOM 759 C CA . PRO A 1 97 ? -3.179 0.888 5.948 1.00 77.12 97 PRO A CA 1
ATOM 760 C C . PRO A 1 97 ? -4.363 0.197 5.240 1.00 77.12 97 PRO A C 1
ATOM 762 O O . PRO A 1 97 ? -4.600 -0.999 5.411 1.00 77.12 97 PRO A O 1
ATOM 765 N N . PHE A 1 98 ? -5.107 0.927 4.402 1.00 79.50 98 PHE A N 1
ATOM 766 C CA . PHE A 1 98 ? -6.264 0.415 3.651 1.00 79.50 98 PHE A CA 1
ATOM 767 C C . PHE A 1 98 ? -5.984 0.173 2.178 1.00 79.50 98 PHE A C 1
ATOM 769 O O . PHE A 1 98 ? -6.923 0.058 1.384 1.00 79.50 98 PHE A O 1
ATOM 776 N N . ILE A 1 99 ? -4.716 0.126 1.789 1.00 88.31 99 ILE A N 1
ATOM 777 C CA . ILE A 1 99 ? -4.366 -0.175 0.414 1.00 88.31 99 ILE A CA 1
ATOM 778 C C . ILE A 1 99 ? -4.942 -1.537 0.005 1.00 88.31 99 ILE A C 1
ATOM 780 O O . ILE A 1 99 ? -4.716 -2.565 0.635 1.00 88.31 99 ILE A O 1
ATOM 784 N N . GLN A 1 100 ? -5.708 -1.525 -1.081 1.00 91.94 100 GLN A N 1
ATOM 785 C CA . GLN A 1 100 ? -6.303 -2.712 -1.692 1.00 91.94 100 GLN A CA 1
ATOM 786 C C . GLN A 1 100 ? -5.625 -3.048 -3.014 1.00 91.94 100 GLN A C 1
ATOM 788 O O . GLN A 1 100 ? -5.587 -4.213 -3.400 1.00 91.94 100 GLN A O 1
ATOM 793 N N . LYS A 1 101 ? -5.079 -2.044 -3.708 1.00 95.06 101 LYS A N 1
ATOM 794 C CA . LYS A 1 101 ? -4.393 -2.224 -4.986 1.00 95.06 101 LYS A CA 1
ATOM 795 C C . LYS A 1 101 ? -3.042 -1.530 -4.990 1.00 95.06 101 LYS A C 1
ATOM 797 O O . LYS A 1 101 ? -2.966 -0.319 -4.784 1.00 95.06 101 LYS A O 1
ATOM 802 N N . LEU A 1 102 ? -2.002 -2.289 -5.302 1.00 94.31 102 LEU A N 1
ATOM 803 C CA . LEU A 1 102 ? -0.644 -1.802 -5.490 1.00 94.31 102 LEU A CA 1
ATOM 804 C C . LEU A 1 102 ? -0.170 -2.184 -6.888 1.00 94.31 102 LEU A C 1
ATOM 806 O O . LEU A 1 102 ? -0.133 -3.359 -7.247 1.00 94.31 102 LEU A O 1
ATOM 810 N N . VAL A 1 103 ? 0.214 -1.190 -7.678 1.00 94.62 103 VAL A N 1
ATOM 811 C CA . VAL A 1 103 ? 0.799 -1.389 -9.003 1.00 94.62 103 VAL A CA 1
ATOM 812 C C . VAL A 1 103 ? 2.203 -0.813 -8.997 1.00 94.62 103 VAL A C 1
ATOM 814 O O . VAL A 1 103 ? 2.381 0.380 -8.783 1.00 94.62 103 VAL A O 1
ATOM 817 N N . ILE A 1 104 ? 3.209 -1.636 -9.260 1.00 92.19 104 ILE A N 1
ATOM 818 C CA . ILE A 1 104 ? 4.599 -1.214 -9.419 1.00 92.19 104 ILE A CA 1
ATOM 819 C C . ILE A 1 104 ? 4.984 -1.472 -10.872 1.00 92.19 104 ILE A C 1
ATOM 821 O O . ILE A 1 104 ? 5.008 -2.611 -11.321 1.00 92.19 104 ILE A O 1
ATOM 825 N N . SER A 1 105 ? 5.254 -0.408 -11.627 1.00 89.50 105 SER A N 1
ATOM 826 C CA . SER A 1 105 ? 5.553 -0.491 -13.067 1.00 89.50 105 SER A CA 1
ATOM 827 C C . SER A 1 105 ? 7.050 -0.477 -13.394 1.00 89.50 105 SER A C 1
ATOM 829 O O . SER A 1 105 ? 7.409 -0.573 -14.560 1.00 89.50 105 SER A O 1
ATOM 831 N N . SER A 1 106 ? 7.926 -0.288 -12.403 1.00 85.69 106 SER A N 1
ATOM 832 C CA . SER A 1 106 ? 9.378 -0.188 -12.609 1.00 85.69 106 SER A CA 1
ATOM 833 C C . SER A 1 106 ? 10.137 -1.041 -11.601 1.00 85.69 106 SER A C 1
ATOM 835 O O . SER A 1 106 ? 9.860 -0.974 -10.400 1.00 85.69 106 SER A O 1
ATOM 837 N N . THR A 1 107 ? 11.138 -1.785 -12.074 1.00 84.81 107 THR A N 1
ATOM 838 C CA . THR A 1 107 ? 12.032 -2.586 -11.225 1.00 84.81 107 THR A CA 1
ATOM 839 C C . THR A 1 107 ? 12.900 -1.735 -10.295 1.00 84.81 107 THR A C 1
ATOM 841 O O . THR A 1 107 ? 13.334 -2.227 -9.254 1.00 84.81 107 THR A O 1
ATOM 844 N N . ASP A 1 108 ? 13.096 -0.446 -10.594 1.00 82.75 108 ASP A N 1
ATOM 845 C CA . ASP A 1 108 ? 13.843 0.484 -9.733 1.00 82.75 108 ASP A CA 1
ATOM 846 C C . ASP A 1 108 ? 13.188 0.651 -8.351 1.00 82.75 108 ASP A C 1
ATOM 848 O O . ASP A 1 108 ? 13.875 0.698 -7.328 1.00 82.75 108 ASP A O 1
ATOM 852 N N . HIS A 1 109 ? 11.852 0.671 -8.300 1.00 82.50 109 HIS A N 1
ATOM 853 C CA . HIS A 1 109 ? 11.107 0.761 -7.039 1.00 82.50 109 HIS A CA 1
ATOM 854 C C . HIS A 1 109 ? 11.245 -0.509 -6.205 1.00 82.50 109 HIS A C 1
ATOM 856 O O . HIS A 1 109 ? 11.387 -0.434 -4.992 1.00 82.50 109 HIS A O 1
ATOM 862 N N . ILE A 1 110 ? 11.274 -1.675 -6.850 1.00 82.69 110 ILE A N 1
ATOM 863 C CA . ILE A 1 110 ? 11.405 -2.974 -6.171 1.00 82.69 110 ILE A CA 1
ATOM 864 C C . ILE A 1 110 ? 12.791 -3.143 -5.550 1.00 82.69 110 ILE A C 1
ATOM 866 O O . ILE A 1 110 ? 12.926 -3.711 -4.474 1.00 82.69 110 ILE A O 1
ATOM 870 N N . ARG A 1 111 ? 13.837 -2.626 -6.197 1.00 79.81 111 ARG A N 1
ATOM 871 C CA . ARG A 1 111 ? 15.204 -2.694 -5.653 1.00 79.81 111 ARG A CA 1
ATOM 872 C C . ARG A 1 111 ? 15.426 -1.781 -4.453 1.00 79.81 111 ARG A C 1
ATOM 874 O O . ARG A 1 111 ? 16.379 -1.986 -3.712 1.00 79.81 111 ARG A O 1
ATOM 881 N N . THR A 1 112 ? 14.602 -0.749 -4.307 1.00 78.69 112 THR A N 1
ATOM 882 C CA . THR A 1 112 ? 14.803 0.318 -3.320 1.00 78.69 112 THR A CA 1
ATOM 883 C C . THR A 1 112 ? 13.769 0.303 -2.201 1.00 78.69 112 THR A C 1
ATOM 885 O O . THR A 1 112 ? 13.944 1.010 -1.206 1.00 78.69 112 THR A O 1
ATOM 888 N N . ILE A 1 113 ? 12.669 -0.438 -2.356 1.00 81.44 113 ILE A N 1
ATOM 889 C CA . ILE A 1 113 ? 11.617 -0.551 -1.343 1.00 81.44 113 ILE A CA 1
ATOM 890 C C . ILE A 1 113 ? 12.142 -1.297 -0.114 1.00 81.44 113 ILE A C 1
ATOM 892 O O . ILE A 1 113 ? 12.881 -2.275 -0.227 1.00 81.44 113 ILE A O 1
ATOM 896 N N . SER A 1 114 ? 11.777 -0.815 1.075 1.00 81.69 114 SER A N 1
ATOM 897 C CA . SER A 1 114 ? 12.128 -1.511 2.316 1.00 81.69 114 SER A CA 1
ATOM 898 C C . SER A 1 114 ? 11.353 -2.823 2.400 1.00 81.69 114 SER A C 1
ATOM 900 O O . SER A 1 114 ? 10.167 -2.846 2.074 1.00 81.69 114 SER A O 1
ATOM 902 N N . ALA A 1 115 ? 11.976 -3.886 2.913 1.00 79.88 115 ALA A N 1
ATOM 903 C CA . ALA A 1 115 ? 11.271 -5.136 3.206 1.00 79.88 115 ALA A CA 1
ATOM 904 C C . ALA A 1 115 ? 10.075 -4.898 4.148 1.00 79.88 115 ALA A C 1
ATOM 906 O O . ALA A 1 115 ? 8.995 -5.433 3.922 1.00 79.88 115 ALA A O 1
ATOM 907 N N . THR A 1 116 ? 10.238 -3.993 5.117 1.00 81.44 116 THR A N 1
ATOM 908 C CA . THR A 1 116 ? 9.189 -3.611 6.076 1.00 81.44 116 THR A CA 1
ATOM 909 C C . THR A 1 116 ? 8.020 -2.856 5.445 1.00 81.44 116 THR A C 1
ATOM 911 O O . THR A 1 116 ? 6.976 -2.705 6.068 1.00 81.44 116 THR A O 1
ATOM 914 N N . ALA A 1 117 ? 8.164 -2.348 4.216 1.00 78.94 117 ALA A N 1
ATOM 915 C CA . ALA A 1 117 ? 7.086 -1.620 3.547 1.00 78.94 117 ALA A CA 1
ATOM 916 C C . ALA A 1 117 ? 5.903 -2.540 3.208 1.00 78.94 117 ALA A C 1
ATOM 918 O O . ALA A 1 117 ? 4.772 -2.071 3.082 1.00 78.94 117 ALA A O 1
ATOM 919 N N . PHE A 1 118 ? 6.166 -3.843 3.055 1.00 79.75 118 PHE A N 1
ATOM 920 C CA . PHE A 1 118 ? 5.141 -4.841 2.768 1.00 79.75 118 PHE A CA 1
ATOM 921 C C . PHE A 1 118 ? 4.387 -5.292 4.024 1.00 79.75 118 PHE A C 1
ATOM 923 O O . PHE A 1 118 ? 3.277 -5.801 3.894 1.00 79.75 118 PHE A O 1
ATOM 930 N N . ASP A 1 119 ? 4.916 -5.040 5.225 1.00 79.00 119 ASP A N 1
ATOM 931 C CA . ASP A 1 119 ? 4.253 -5.407 6.486 1.00 79.00 119 ASP A CA 1
ATOM 932 C C . ASP A 1 119 ? 2.907 -4.677 6.650 1.00 79.00 119 ASP A C 1
ATOM 934 O O . ASP A 1 119 ? 1.974 -5.193 7.262 1.00 79.00 119 ASP A O 1
ATOM 938 N N . CYS A 1 120 ? 2.771 -3.495 6.042 1.00 70.12 120 CYS A N 1
ATOM 939 C CA . CYS A 1 120 ? 1.556 -2.677 6.075 1.00 70.12 120 CYS A CA 1
ATOM 940 C C . CYS A 1 120 ? 0.493 -3.091 5.038 1.00 70.12 120 CYS A C 1
ATOM 942 O O . CYS A 1 120 ? -0.549 -2.447 4.936 1.00 70.12 120 CYS A O 1
ATOM 944 N N . LEU A 1 121 ? 0.731 -4.146 4.251 1.00 79.69 121 LEU A N 1
ATOM 945 C CA . LEU A 1 121 ? -0.137 -4.575 3.145 1.00 79.69 121 LEU A CA 1
ATOM 946 C C . LEU A 1 121 ? -1.161 -5.650 3.543 1.00 79.69 121 LEU A C 1
ATOM 948 O O . LEU A 1 121 ? -1.542 -6.480 2.716 1.00 79.69 121 LEU A O 1
ATOM 952 N N . SER A 1 122 ? -1.635 -5.644 4.788 1.00 78.25 122 SER A N 1
ATOM 953 C CA . SER A 1 122 ? -2.566 -6.655 5.320 1.00 78.25 122 SER A CA 1
ATOM 954 C C . SER A 1 122 ? -3.890 -6.756 4.546 1.00 78.25 122 SER A C 1
ATOM 956 O O . SER A 1 122 ? -4.504 -7.819 4.502 1.00 78.25 122 SER A O 1
ATOM 958 N N . ASN A 1 123 ? -4.312 -5.665 3.899 1.00 83.19 123 ASN A N 1
ATOM 959 C CA . ASN A 1 123 ? -5.575 -5.554 3.163 1.00 83.19 123 ASN A CA 1
ATOM 960 C C . ASN A 1 123 ? -5.424 -5.633 1.631 1.00 83.19 123 ASN A C 1
ATOM 962 O O . ASN A 1 123 ? -6.400 -5.406 0.902 1.00 83.19 123 ASN A O 1
ATOM 966 N N . LEU A 1 124 ? -4.224 -5.937 1.124 1.00 89.69 124 LEU A N 1
ATOM 967 C CA . LEU A 1 124 ? -3.939 -5.912 -0.307 1.00 89.69 124 LEU A CA 1
ATOM 968 C C . LEU A 1 124 ? -4.679 -7.037 -1.049 1.00 89.69 124 LEU A C 1
ATOM 970 O O . LEU A 1 124 ? -4.543 -8.214 -0.731 1.00 89.69 124 LEU A O 1
ATOM 974 N N . ARG A 1 125 ? -5.447 -6.667 -2.077 1.00 93.25 125 ARG A N 1
ATOM 975 C CA . ARG A 1 125 ? -6.235 -7.583 -2.923 1.00 93.25 125 ARG A CA 1
ATOM 976 C C . ARG A 1 125 ? -5.634 -7.763 -4.308 1.00 93.25 125 ARG A C 1
ATOM 978 O O . ARG A 1 125 ? -5.736 -8.834 -4.893 1.00 93.25 125 ARG A O 1
ATOM 985 N N . GLU A 1 126 ? -5.026 -6.708 -4.836 1.00 95.31 126 GLU A N 1
ATOM 986 C CA . GLU A 1 126 ? -4.434 -6.684 -6.166 1.00 95.31 126 GLU A CA 1
ATOM 987 C C . GLU A 1 126 ? -2.993 -6.182 -6.080 1.00 95.31 126 GLU A C 1
ATOM 989 O O . GLU A 1 126 ? -2.740 -5.052 -5.659 1.00 95.31 126 GLU A O 1
ATOM 994 N N . LEU A 1 127 ? -2.053 -7.013 -6.527 1.00 93.19 127 LEU A N 1
ATOM 995 C CA . LEU A 1 127 ? -0.651 -6.651 -6.684 1.00 93.19 127 LEU A CA 1
ATOM 996 C C . LEU A 1 127 ? -0.256 -6.819 -8.149 1.00 93.19 127 LEU A C 1
ATOM 998 O O . LEU A 1 127 ? -0.390 -7.898 -8.720 1.00 93.19 127 LEU A O 1
ATOM 1002 N N . THR A 1 128 ? 0.241 -5.753 -8.761 1.00 93.44 128 THR A N 1
ATOM 1003 C CA . THR A 1 128 ? 0.854 -5.798 -10.090 1.00 93.44 128 THR A CA 1
ATOM 1004 C C . THR A 1 128 ? 2.320 -5.432 -9.959 1.00 93.44 128 THR A C 1
ATOM 1006 O O . THR A 1 128 ? 2.652 -4.380 -9.418 1.00 93.44 128 THR A O 1
ATOM 1009 N N . LEU A 1 129 ? 3.184 -6.304 -10.464 1.00 91.12 129 LEU A N 1
ATOM 1010 C CA . LEU A 1 129 ? 4.630 -6.125 -10.506 1.00 91.12 129 LEU A CA 1
ATOM 1011 C C . LEU A 1 129 ? 5.079 -6.039 -11.971 1.00 91.12 129 LEU A C 1
ATOM 1013 O O . LEU A 1 129 ? 4.374 -6.542 -12.852 1.00 91.12 129 LEU A O 1
ATOM 1017 N N . PRO A 1 130 ? 6.224 -5.403 -12.255 1.00 88.50 130 PRO A N 1
ATOM 1018 C CA . PRO A 1 130 ? 6.735 -5.312 -13.607 1.00 88.50 130 PRO A CA 1
ATOM 1019 C C . PRO A 1 130 ? 7.234 -6.699 -14.046 1.00 88.50 130 PRO A C 1
ATOM 1021 O O . PRO A 1 130 ? 7.768 -7.465 -13.242 1.00 88.50 130 PRO A O 1
ATOM 1024 N N . CYS A 1 131 ? 7.001 -7.060 -15.309 1.00 84.00 131 CYS A N 1
ATOM 1025 C CA . CYS A 1 131 ? 7.247 -8.420 -15.800 1.00 84.00 131 CYS A CA 1
ATOM 1026 C C . CYS A 1 131 ? 8.738 -8.785 -15.864 1.00 84.00 131 CYS A C 1
ATOM 1028 O O . CYS A 1 131 ? 9.079 -9.955 -15.737 1.00 84.00 131 CYS A O 1
ATOM 1030 N N . ASP A 1 132 ? 9.610 -7.785 -15.984 1.00 84.38 132 ASP A N 1
ATOM 1031 C CA . ASP A 1 132 ? 11.070 -7.906 -16.034 1.00 84.38 132 ASP A CA 1
ATOM 1032 C C . ASP A 1 132 ? 11.715 -8.099 -14.649 1.00 84.38 132 ASP A C 1
ATOM 1034 O O . ASP A 1 132 ? 12.939 -8.069 -14.512 1.00 84.38 132 ASP A O 1
ATOM 1038 N N . ILE A 1 133 ? 10.918 -8.301 -13.592 1.00 80.81 133 ILE A N 1
ATOM 1039 C CA . ILE A 1 133 ? 11.429 -8.525 -12.233 1.00 80.81 133 ILE A CA 1
ATOM 1040 C C . ILE A 1 133 ? 12.299 -9.791 -12.128 1.00 80.81 133 ILE A C 1
ATOM 1042 O O . ILE A 1 133 ? 13.212 -9.822 -11.303 1.00 80.81 133 ILE A O 1
ATOM 1046 N N . PHE A 1 134 ? 12.040 -10.799 -12.969 1.00 77.81 134 PHE A N 1
ATOM 1047 C CA . PHE A 1 134 ? 12.751 -12.085 -12.991 1.00 77.81 134 PHE A CA 1
ATOM 1048 C C . PHE A 1 134 ? 13.747 -12.222 -14.151 1.00 77.81 134 PHE A C 1
ATOM 1050 O O . PHE A 1 134 ? 14.415 -13.246 -14.245 1.00 77.81 134 PHE A O 1
ATOM 1057 N N . ASP A 1 135 ? 13.886 -11.207 -15.010 1.00 79.25 135 ASP A N 1
ATOM 1058 C CA . ASP A 1 135 ? 14.769 -11.244 -16.190 1.00 79.25 135 ASP A CA 1
ATOM 1059 C C . ASP A 1 135 ? 16.256 -11.020 -15.828 1.00 79.25 135 ASP A C 1
ATOM 1061 O O . ASP A 1 135 ? 17.049 -10.522 -16.633 1.00 79.25 135 ASP A O 1
ATOM 1065 N N . LYS A 1 136 ? 16.646 -11.359 -14.595 1.00 57.53 136 LYS A N 1
ATOM 1066 C CA . LYS A 1 136 ? 18.002 -11.209 -14.059 1.00 57.53 136 LYS A CA 1
ATOM 1067 C C . LYS A 1 136 ? 18.531 -12.487 -13.436 1.00 57.53 136 LYS A C 1
ATOM 1069 O O . LYS A 1 136 ? 17.846 -13.031 -12.546 1.00 57.53 136 LYS A O 1
#

InterPro domains:
  IPR001810 F-box domain [PF00646] (19-50)

Secondary structure (DSSP, 8-state):
---------------TT---HHHHHHHHHHS-HHHHHHHHTSSHHHHHHHTTTTT--EEEEETTEEEEE-SS-EEEEE--TTS----HHHHHHHH-TT--EEEE--HHHHHHS-GGGGTT-TT--EEE--GGGG--

Solvent-accessible surface area (backbone atoms only — not comparable to full-atom values): 8178 Å² total; per-residue (Å²): 139,84,88,85,76,83,78,75,73,77,73,75,72,80,80,88,74,76,75,51,72,67,55,50,49,55,55,49,69,75,42,54,79,76,50,36,62,55,55,21,63,72,41,72,65,42,24,66,75,37,48,90,32,61,61,27,31,33,39,39,37,46,90,66,27,38,36,40,25,36,98,85,51,76,47,81,46,70,66,68,100,81,61,89,74,69,49,61,65,34,54,52,33,64,49,16,63,52,26,30,32,42,36,36,66,36,64,70,56,67,78,62,48,51,81,72,33,59,72,40,47,84,52,54,77,43,82,44,70,41,85,69,72,71,79,115

Sequence (136 aa):
MKLNGGNKKLLVGESHGMLSDETIAEIFEQLAPKERARFSVINKHLYNLLHPWSDINRITAHKVGIVLASDRYILEVHNTTGKTDVNKLTSALHNSPFIQKLVISSTDHIRTISATAFDCLSNLRELTLPCDIFDK

Mean predicted aligned error: 12.33 Å

pLDDT: mean 76.37, std 15.88, range [32.62, 95.31]

Foldseek 3Di:
DDDDDPPPPPPPDDPPDDDDLVVLVVVLVPDDPVVNVVQCVPDPVSVVSQPDQVQFQEWAADPQFIWTDGPVDIDTDGDDPDDDPPLVLLVSLVNHLNHQYYAYADVVSVVPHDPCSCVSCPNHNYYHDHPCNPVD